Protein AF-A0A9X2ETK4-F1 (afdb_monomer_lite)

pLDDT: mean 80.78, std 17.64, range [27.36, 97.69]

Radius of gyration: 21.0 Å; chains: 1; bounding box: 61×30×55 Å

Sequence (150 aa):
MRKINLKEGSFLPGLGESPIEHTPNVSQENGNHCIPQHYLIYMHTRETVGQLVLEIDYSVNCLICVDQDAGGIFIQVGVVGPDNYRGDARDNKIVYGRNWQVESTLPASEIIQTGFLAIKKAREHEIRERFRLKSGAYIGTPFNNHHDLP

Foldseek 3Di:
DDDDDDDDDDPDDQQQKDFDPPFDWDQDPVRDIDTPPVRIWGADDLVSLVVLVVPDDDDPQKDWHWDADPQGIWIKIWGWAADPPDPPRPDTDTDIDDTQHDDRGDDSVVSVVSVVVNVVVVVVVVCLQVDWDDDPPDIDSVSNPPPDDD

Organism: NCBI:txid2926617

Structure (mmCIF, N/CA/C/O backbone):
data_AF-A0A9X2ETK4-F1
#
_entry.id   AF-A0A9X2ETK4-F1
#
loop_
_atom_site.group_PDB
_atom_site.id
_atom_site.type_symbol
_atom_site.label_atom_id
_atom_site.label_alt_id
_atom_site.label_comp_id
_atom_site.label_asym_id
_atom_site.label_entity_id
_atom_site.label_seq_id
_atom_site.pdbx_PDB_ins_code
_atom_site.Cartn_x
_atom_site.Cartn_y
_atom_site.Cartn_z
_atom_site.occupancy
_atom_site.B_iso_or_equiv
_atom_site.auth_seq_id
_atom_site.auth_comp_id
_atom_site.auth_asym_id
_atom_site.auth_atom_id
_atom_site.pdbx_PDB_model_num
ATOM 1 N N . MET A 1 1 ? -7.493 -18.022 -8.359 1.00 35.25 1 MET A N 1
ATOM 2 C CA . MET A 1 1 ? -8.796 -17.476 -7.922 1.00 35.25 1 MET A CA 1
ATOM 3 C C . MET A 1 1 ? -9.213 -18.185 -6.642 1.00 35.25 1 MET A C 1
ATOM 5 O O . MET A 1 1 ? -9.654 -19.326 -6.710 1.00 35.25 1 MET A O 1
ATOM 9 N N . ARG A 1 2 ? -9.012 -17.566 -5.473 1.00 28.08 2 ARG A N 1
ATOM 10 C CA . ARG A 1 2 ? -9.657 -18.020 -4.233 1.00 28.08 2 ARG A CA 1
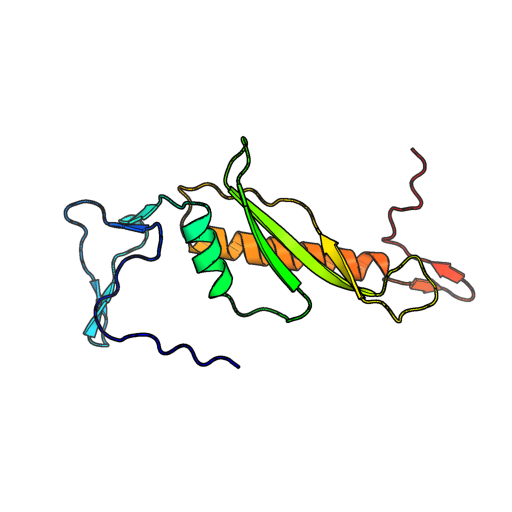ATOM 11 C C . ARG A 1 2 ? -10.999 -17.296 -4.155 1.00 28.08 2 ARG A C 1
ATOM 13 O O . ARG A 1 2 ? -11.023 -16.076 -4.127 1.00 28.08 2 ARG A O 1
ATOM 20 N N . LYS A 1 3 ? -12.106 -18.040 -4.203 1.00 27.36 3 LYS A N 1
ATOM 21 C CA . LYS A 1 3 ? -13.439 -17.484 -3.948 1.00 27.36 3 LYS A CA 1
ATOM 22 C C . LYS A 1 3 ? -13.562 -17.259 -2.444 1.00 27.36 3 LYS A C 1
ATOM 24 O O . LYS A 1 3 ? -13.522 -18.230 -1.691 1.00 27.36 3 LYS A O 1
ATOM 29 N N . ILE A 1 4 ? -13.683 -16.007 -2.023 1.00 36.88 4 ILE A N 1
ATOM 30 C CA . ILE A 1 4 ? -14.002 -15.654 -0.641 1.00 36.88 4 ILE A CA 1
ATOM 31 C C . ILE A 1 4 ? -15.528 -15.553 -0.564 1.00 36.88 4 ILE A C 1
ATOM 33 O O . ILE A 1 4 ? -16.139 -14.748 -1.263 1.00 36.88 4 ILE A O 1
ATOM 37 N N . ASN A 1 5 ? -16.150 -16.434 0.222 1.00 29.31 5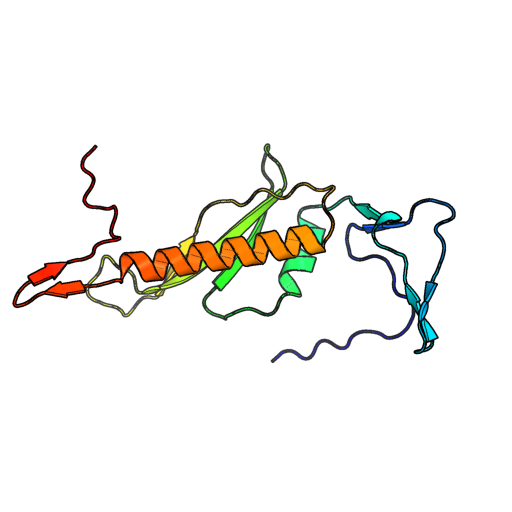 ASN A N 1
ATOM 38 C CA . ASN A 1 5 ? -17.564 -16.324 0.578 1.00 29.31 5 ASN A CA 1
ATOM 39 C C . ASN A 1 5 ? -17.703 -15.162 1.567 1.00 29.31 5 ASN A C 1
ATOM 41 O O . ASN A 1 5 ? -17.312 -15.301 2.726 1.00 29.31 5 ASN A O 1
ATOM 45 N N . LEU A 1 6 ? -18.245 -14.032 1.115 1.00 36.31 6 LEU A N 1
ATOM 46 C CA . LEU A 1 6 ? -18.706 -12.971 2.007 1.00 36.31 6 LEU A CA 1
ATOM 47 C C . LEU A 1 6 ? -19.892 -13.528 2.808 1.00 36.31 6 LEU A C 1
ATOM 49 O O . LEU A 1 6 ? -20.876 -13.980 2.226 1.00 36.31 6 LEU A O 1
ATOM 53 N N . LYS A 1 7 ? -19.775 -13.567 4.139 1.00 36.94 7 LYS A N 1
ATOM 54 C CA . LYS A 1 7 ? -20.894 -13.933 5.014 1.00 36.94 7 LYS A CA 1
ATOM 55 C C . LYS A 1 7 ? -21.950 -12.828 4.957 1.00 36.94 7 LYS A C 1
ATOM 57 O O . LYS A 1 7 ? -21.639 -11.671 5.221 1.00 36.94 7 LYS A O 1
ATOM 62 N N . GLU A 1 8 ? -23.183 -13.202 4.638 1.00 36.72 8 GLU A N 1
ATOM 63 C CA . GLU A 1 8 ? -24.361 -12.347 4.787 1.00 36.72 8 GLU A CA 1
ATOM 64 C C . GLU A 1 8 ? -24.702 -12.133 6.269 1.00 36.72 8 GLU A C 1
ATOM 66 O O . GLU A 1 8 ? -24.613 -13.060 7.078 1.00 36.72 8 GLU A O 1
ATOM 71 N N . GLY A 1 9 ? -25.166 -10.923 6.591 1.00 40.44 9 GLY A N 1
ATOM 72 C CA . GLY A 1 9 ? -25.824 -10.604 7.858 1.00 40.44 9 GLY A CA 1
ATOM 73 C C . GLY A 1 9 ? -24.947 -9.833 8.845 1.00 40.44 9 GLY A C 1
ATOM 74 O O . GLY A 1 9 ? -24.040 -10.389 9.454 1.00 40.44 9 GLY A O 1
ATOM 75 N N . SER A 1 10 ? -25.307 -8.563 9.057 1.00 35.59 10 SER A N 1
ATOM 76 C CA . SER A 1 10 ? -24.647 -7.531 9.878 1.00 35.59 10 SER A CA 1
ATOM 77 C C . SER A 1 10 ? -23.325 -7.000 9.306 1.00 35.59 10 SER A C 1
ATOM 79 O O . SER A 1 10 ? -22.300 -7.674 9.297 1.00 35.59 10 SER A O 1
ATOM 81 N N . PHE A 1 11 ? -23.355 -5.751 8.833 1.00 48.06 11 PHE A N 1
ATOM 82 C CA . PHE A 1 11 ? -22.157 -4.988 8.490 1.00 48.06 11 PHE A CA 1
ATOM 83 C C . PHE A 1 11 ? -21.494 -4.577 9.811 1.00 48.06 11 PHE A C 1
ATOM 85 O O . PHE A 1 11 ? -21.751 -3.506 10.359 1.00 48.06 11 PHE A O 1
ATOM 92 N N . LEU A 1 12 ? -20.738 -5.504 10.398 1.00 49.88 12 LEU A N 1
ATOM 93 C CA . LEU A 1 12 ? -19.815 -5.174 11.475 1.00 49.88 12 LEU A CA 1
ATOM 94 C C . LEU A 1 12 ? -18.750 -4.219 10.908 1.00 49.88 12 LEU A C 1
ATOM 96 O O . LEU A 1 12 ? -18.426 -4.325 9.721 1.00 49.88 12 LEU A O 1
ATOM 100 N N . PRO A 1 13 ? -18.226 -3.281 11.715 1.00 60.22 13 PRO A N 1
ATOM 101 C CA . PRO A 1 13 ? -17.103 -2.446 11.300 1.00 60.22 13 PRO A CA 1
ATOM 102 C C . PRO A 1 13 ? -15.959 -3.310 10.759 1.00 60.22 13 PRO A C 1
ATOM 104 O O . PRO A 1 13 ? -15.790 -4.456 11.194 1.00 60.22 13 PRO A O 1
ATOM 107 N N . GLY A 1 14 ? -15.166 -2.765 9.834 1.00 67.75 14 GLY A N 1
ATOM 108 C CA . GLY A 1 14 ? -13.951 -3.433 9.384 1.00 67.75 14 GLY A CA 1
ATOM 109 C C . GLY A 1 14 ? -13.000 -3.709 10.554 1.00 67.75 14 GLY A C 1
ATOM 110 O O . GLY A 1 14 ? -13.096 -3.117 11.629 1.00 67.75 14 GLY A O 1
ATOM 111 N N . LEU A 1 15 ? -12.057 -4.631 10.367 1.00 77.12 15 LEU A N 1
ATOM 112 C CA . LEU A 1 15 ? -11.030 -4.911 11.373 1.00 77.12 15 LEU A CA 1
ATOM 113 C C . LEU A 1 15 ? -10.249 -3.630 11.712 1.00 77.12 15 LEU A C 1
ATOM 115 O O . LEU A 1 15 ? -9.631 -3.034 10.835 1.00 77.12 15 LEU A O 1
ATOM 119 N N . GLY A 1 16 ? -10.254 -3.233 12.988 1.00 82.25 16 GLY A N 1
ATOM 120 C CA . GLY A 1 16 ? -9.645 -1.979 13.456 1.00 82.25 16 GLY A CA 1
ATOM 121 C C . GLY A 1 16 ? -10.582 -0.766 13.425 1.00 82.25 16 GLY A C 1
ATOM 122 O O . GLY A 1 16 ? -10.145 0.338 13.730 1.00 82.25 16 GLY A O 1
ATOM 123 N N . GLU A 1 17 ? -11.861 -0.958 13.109 1.00 90.12 17 GLU A N 1
ATOM 124 C CA . GLU A 1 17 ? -12.883 0.089 13.112 1.00 90.12 17 GLU A CA 1
ATOM 125 C C . GLU A 1 17 ? -13.907 -0.164 14.229 1.00 90.12 17 GLU A C 1
ATOM 127 O O . GLU A 1 17 ? -14.180 -1.302 14.618 1.00 90.12 17 GLU A O 1
ATOM 132 N N . SER A 1 18 ? -14.488 0.892 14.791 1.00 88.56 18 SER A N 1
ATOM 133 C CA . SER A 1 18 ? -15.540 0.782 15.808 1.00 88.56 18 SER A CA 1
ATOM 134 C C . SER A 1 18 ? -16.467 1.992 15.768 1.00 88.56 18 SER A C 1
ATOM 136 O O . SER A 1 18 ? -15.983 3.108 15.615 1.00 88.56 18 SER A O 1
ATOM 138 N N . PRO A 1 19 ? -17.791 1.824 15.904 1.00 88.62 19 PRO A N 1
ATOM 139 C CA . PRO A 1 19 ? -18.705 2.952 15.889 1.00 88.62 19 PRO A CA 1
ATOM 140 C C . PRO A 1 19 ? -18.615 3.747 17.189 1.00 88.62 19 PRO A C 1
ATOM 142 O O . PRO A 1 19 ? -18.365 3.185 18.257 1.00 88.62 19 PRO A O 1
ATOM 145 N N . ILE A 1 20 ? -18.880 5.049 17.110 1.00 87.56 20 ILE A N 1
ATOM 146 C CA . ILE A 1 20 ? -19.100 5.859 18.309 1.00 87.56 20 ILE A CA 1
ATOM 147 C C . ILE A 1 20 ? -20.413 5.465 18.997 1.00 87.56 20 ILE A C 1
ATOM 149 O O . ILE A 1 20 ? -21.323 4.893 18.381 1.00 87.56 20 ILE A O 1
ATOM 153 N N . GLU A 1 21 ? -20.539 5.791 20.282 1.00 85.81 21 GLU A N 1
ATOM 154 C CA . GLU A 1 21 ? -21.790 5.579 21.010 1.00 85.81 21 GLU A CA 1
ATOM 155 C C . GLU A 1 21 ? -22.963 6.288 20.314 1.00 85.81 21 GLU A C 1
ATOM 157 O O . GLU A 1 21 ? -22.837 7.410 19.824 1.00 85.81 21 GLU A O 1
ATOM 162 N N . HIS A 1 22 ? -24.114 5.610 20.264 1.00 82.88 22 HIS A N 1
ATOM 163 C CA . HIS A 1 22 ? -25.357 6.114 19.660 1.00 82.88 22 HIS A CA 1
ATOM 164 C C . HIS A 1 22 ? -25.274 6.465 18.163 1.00 82.88 22 HIS A C 1
ATOM 166 O O . HIS A 1 22 ? -26.046 7.286 17.666 1.00 82.88 22 HIS A O 1
ATOM 172 N N . THR A 1 23 ? -24.374 5.810 17.428 1.00 84.06 23 THR A N 1
ATOM 173 C CA . THR A 1 23 ? -24.245 5.976 15.976 1.00 84.06 23 THR A CA 1
ATOM 174 C C . THR A 1 23 ? -25.549 5.650 15.232 1.00 84.06 23 THR A C 1
ATOM 176 O O . THR A 1 23 ? -26.141 4.590 15.468 1.00 84.06 23 THR A O 1
ATOM 179 N N . PRO A 1 24 ? -26.002 6.514 14.301 1.00 80.75 24 PRO A N 1
ATOM 180 C CA . PRO A 1 24 ? -27.166 6.221 13.478 1.00 80.75 24 PRO A CA 1
ATOM 181 C C . PRO A 1 24 ? -26.883 5.071 12.507 1.00 80.75 24 PRO A C 1
ATOM 183 O O . PRO A 1 24 ? -25.810 4.972 11.913 1.00 80.75 24 PRO A O 1
ATOM 186 N N . ASN A 1 25 ? -27.889 4.224 12.313 1.00 79.12 25 ASN A N 1
ATOM 187 C CA . ASN A 1 25 ? -27.860 3.137 11.346 1.00 79.12 25 ASN A CA 1
ATOM 188 C C . ASN A 1 25 ? -28.665 3.541 10.104 1.00 79.12 25 ASN A C 1
ATOM 190 O O . ASN A 1 25 ? -29.821 3.953 10.219 1.00 79.12 25 ASN A O 1
ATOM 194 N N . VAL A 1 26 ? -28.055 3.428 8.925 1.00 81.44 26 VAL A N 1
ATOM 195 C CA . VAL A 1 26 ? -28.715 3.703 7.648 1.00 81.44 26 VAL A CA 1
ATOM 196 C C . VAL A 1 26 ? -29.143 2.382 7.019 1.00 81.44 26 VAL A C 1
ATOM 198 O O . VAL A 1 26 ? -28.313 1.510 6.763 1.00 81.44 26 VAL A O 1
ATOM 201 N N . SER A 1 27 ? -30.442 2.243 6.748 1.00 84.12 27 SER A N 1
ATOM 202 C CA . SER A 1 27 ? -30.977 1.101 5.999 1.00 84.12 27 SER A CA 1
ATOM 203 C C . SER A 1 27 ? -30.822 1.353 4.501 1.00 84.12 27 SER A C 1
ATOM 205 O O . SER A 1 27 ? -31.225 2.401 3.999 1.00 84.12 27 SER A O 1
ATOM 207 N N . GLN A 1 28 ? -30.240 0.398 3.793 1.00 79.06 28 GLN A N 1
ATOM 208 C CA . GLN A 1 28 ? -30.113 0.385 2.343 1.00 79.06 28 GLN A CA 1
ATOM 209 C C . GLN A 1 28 ? -31.327 -0.312 1.706 1.00 79.06 28 GLN A C 1
ATOM 211 O O . GLN A 1 28 ? -31.997 -1.128 2.338 1.00 79.06 28 GLN A O 1
ATOM 216 N N . GLU A 1 29 ? -31.598 -0.029 0.429 1.00 81.81 29 GLU A N 1
ATOM 217 C CA . GLU A 1 29 ? -32.742 -0.598 -0.312 1.00 81.81 29 GLU A CA 1
ATOM 218 C C . GLU A 1 29 ? -32.714 -2.135 -0.410 1.00 81.81 29 GLU A C 1
ATOM 220 O O . GLU A 1 29 ? -33.751 -2.774 -0.555 1.00 81.81 29 GLU A O 1
ATOM 225 N N . ASN A 1 30 ? -31.531 -2.740 -0.288 1.00 78.94 30 ASN A N 1
ATOM 226 C CA . ASN A 1 30 ? -31.318 -4.191 -0.268 1.00 78.94 30 ASN A CA 1
ATOM 227 C C . ASN A 1 30 ? -31.561 -4.831 1.116 1.00 78.94 30 ASN A C 1
ATOM 229 O O . ASN A 1 30 ? -31.285 -6.015 1.290 1.00 78.94 30 ASN A O 1
ATOM 233 N N . GLY A 1 31 ? -32.038 -4.064 2.103 1.00 78.69 31 GLY A N 1
ATOM 234 C CA . GLY A 1 31 ? -32.256 -4.527 3.476 1.00 78.69 31 GLY A CA 1
ATOM 235 C C . GLY A 1 31 ? -30.987 -4.590 4.330 1.00 78.69 31 GLY A C 1
ATOM 236 O O . GLY A 1 31 ? -31.063 -4.977 5.495 1.00 78.69 31 GLY A O 1
ATOM 237 N N . ASN A 1 32 ? -29.830 -4.199 3.787 1.00 78.94 32 ASN A N 1
ATOM 238 C CA . ASN A 1 32 ? -28.605 -4.095 4.568 1.00 78.94 32 ASN A CA 1
ATOM 239 C C . ASN A 1 32 ? -28.591 -2.823 5.408 1.00 78.94 32 ASN A C 1
ATOM 241 O O . ASN A 1 32 ? -29.237 -1.823 5.109 1.00 78.94 32 ASN A O 1
ATOM 245 N N . HIS A 1 33 ? -27.779 -2.865 6.451 1.00 78.00 33 HIS A N 1
ATOM 246 C CA . HIS A 1 33 ? -27.552 -1.758 7.359 1.00 78.00 33 HIS A CA 1
ATOM 247 C C . HIS A 1 33 ? -26.098 -1.320 7.250 1.00 78.00 33 HIS A C 1
ATOM 249 O O . HIS A 1 33 ? -25.215 -2.175 7.269 1.00 78.00 33 HIS A O 1
ATOM 255 N N . CYS A 1 34 ? -25.838 -0.017 7.154 1.00 80.38 34 CYS A N 1
ATOM 256 C CA . CYS A 1 34 ? -24.480 0.511 7.199 1.00 80.38 34 CYS A CA 1
ATOM 257 C C . CYS A 1 34 ? -24.344 1.653 8.206 1.00 80.38 34 CYS A C 1
ATOM 259 O O . CYS A 1 34 ? -25.291 2.385 8.510 1.00 80.38 34 CYS A O 1
ATOM 261 N N . ILE A 1 35 ? -23.126 1.786 8.721 1.00 84.12 35 ILE A N 1
ATOM 262 C CA . ILE A 1 35 ? -22.710 2.901 9.559 1.00 84.12 35 ILE A CA 1
ATOM 263 C C . ILE A 1 35 ? -21.906 3.858 8.676 1.00 84.12 35 ILE A C 1
ATOM 265 O O . ILE A 1 35 ? -20.914 3.430 8.082 1.00 84.12 35 ILE A O 1
ATOM 269 N N . PRO A 1 36 ? -22.307 5.137 8.556 1.00 83.56 36 PRO A N 1
ATOM 270 C CA . PRO A 1 36 ? -21.507 6.117 7.838 1.00 83.56 36 PRO A CA 1
ATOM 271 C C . PRO A 1 36 ? -20.102 6.248 8.434 1.00 83.56 36 PRO A C 1
ATOM 273 O O . PRO A 1 36 ? -19.928 6.303 9.650 1.00 83.56 36 PRO A O 1
ATOM 276 N N . GLN A 1 37 ? -19.108 6.352 7.556 1.00 82.00 37 GLN A N 1
ATOM 277 C CA . GLN A 1 37 ? -17.684 6.338 7.898 1.00 82.00 37 GLN A CA 1
ATOM 278 C C . GLN A 1 37 ? -17.277 7.432 8.906 1.00 82.00 37 GLN A C 1
ATOM 280 O O . GLN A 1 37 ? -16.380 7.228 9.720 1.00 82.00 37 GLN A O 1
ATOM 285 N N . HIS A 1 38 ? -17.953 8.586 8.906 1.00 85.50 38 HIS A N 1
ATOM 286 C CA . HIS A 1 38 ? -17.675 9.678 9.849 1.00 85.50 38 HIS A CA 1
ATOM 287 C C . HIS A 1 38 ? -18.142 9.405 11.288 1.00 85.50 38 HIS A C 1
ATOM 289 O O . HIS A 1 38 ? -17.848 10.204 12.173 1.00 85.50 38 HIS A O 1
ATOM 295 N N . TYR A 1 39 ? -18.856 8.301 11.529 1.00 88.38 39 TYR A N 1
ATOM 296 C CA . TYR A 1 39 ? -19.218 7.820 12.866 1.00 88.38 39 TYR A CA 1
ATOM 297 C C . TYR A 1 39 ? -18.329 6.669 13.356 1.00 88.38 39 TYR A C 1
ATOM 299 O O . TYR A 1 39 ? -18.604 6.087 14.406 1.00 88.38 39 TYR A O 1
ATOM 307 N N . LEU A 1 40 ? -17.280 6.318 12.611 1.00 88.62 40 LEU A N 1
ATOM 308 C CA . LEU A 1 40 ? -16.322 5.293 13.011 1.00 88.62 40 LEU A CA 1
ATOM 309 C C . LEU A 1 40 ? -15.078 5.930 13.642 1.00 88.62 40 LEU A C 1
ATOM 311 O O . LEU A 1 40 ? -14.569 6.950 13.179 1.00 88.62 40 LEU A O 1
ATOM 315 N N . ILE A 1 41 ? -14.590 5.291 14.698 1.00 89.81 41 ILE A N 1
ATOM 316 C CA . ILE A 1 41 ? -13.260 5.460 15.273 1.00 89.81 41 ILE A CA 1
ATOM 317 C C . ILE A 1 41 ? -12.368 4.361 14.697 1.00 89.81 41 ILE A C 1
ATOM 319 O O . ILE A 1 41 ? -12.788 3.208 14.579 1.00 89.81 41 ILE A O 1
ATOM 323 N N . TYR A 1 42 ? -11.126 4.723 14.391 1.00 92.06 42 TYR A N 1
ATOM 324 C CA . TYR A 1 42 ? -10.123 3.830 13.825 1.00 92.06 42 TYR A CA 1
ATOM 325 C C . TYR A 1 42 ? -9.002 3.599 14.831 1.00 92.06 42 TYR A C 1
ATOM 327 O O . TYR A 1 42 ? -8.479 4.543 15.430 1.00 92.06 42 TYR A O 1
ATOM 335 N N . MET A 1 43 ? -8.648 2.335 15.019 1.00 93.75 43 MET A N 1
ATOM 336 C CA . MET A 1 43 ? -7.516 1.907 15.825 1.00 93.75 43 MET A CA 1
ATOM 337 C C . MET A 1 43 ? -6.930 0.637 15.218 1.00 93.75 43 MET A C 1
ATOM 339 O O . MET A 1 43 ? -7.169 -0.484 15.673 1.00 93.75 43 MET A O 1
ATOM 343 N N . HIS A 1 44 ? -6.161 0.822 14.156 1.00 94.25 44 HIS A N 1
ATOM 344 C CA . HIS A 1 44 ? -5.495 -0.270 13.478 1.00 94.25 44 HIS A CA 1
ATOM 345 C C . HIS A 1 44 ? -4.223 -0.701 14.214 1.00 94.25 44 HIS A C 1
ATOM 347 O O . HIS A 1 44 ? -3.387 0.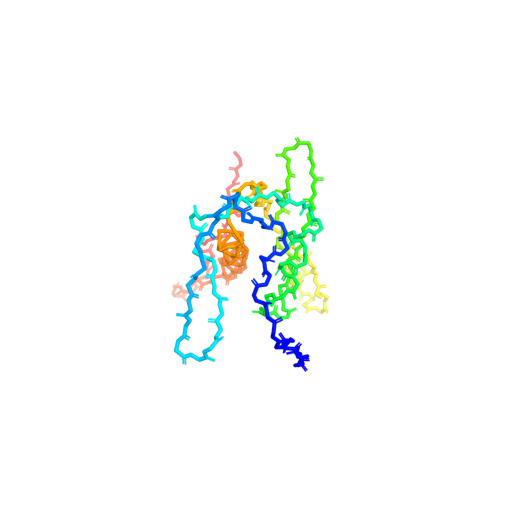113 14.605 1.00 94.25 44 HIS A O 1
ATOM 353 N N . THR A 1 45 ? -4.059 -2.012 14.355 1.00 95.75 45 THR A N 1
ATOM 354 C CA . THR A 1 45 ? -2.794 -2.666 14.706 1.00 95.75 45 THR A CA 1
ATOM 355 C C . THR A 1 45 ? -2.143 -3.257 13.457 1.00 95.75 45 THR A C 1
ATOM 357 O O . THR A 1 45 ? -2.808 -3.437 12.429 1.00 95.75 45 THR A O 1
ATOM 360 N N . ARG A 1 46 ? -0.863 -3.638 13.552 1.00 96.44 46 ARG A N 1
ATOM 361 C CA . ARG A 1 46 ? -0.143 -4.377 12.502 1.00 96.44 46 ARG A CA 1
ATOM 362 C C . ARG A 1 46 ? -0.953 -5.571 11.978 1.00 96.44 46 ARG A C 1
ATOM 364 O O . ARG A 1 46 ? -0.994 -5.815 10.776 1.00 96.44 46 ARG A O 1
ATOM 371 N N . GLU A 1 47 ? -1.628 -6.295 12.868 1.00 95.56 47 GLU A N 1
ATOM 372 C CA . GLU A 1 47 ? -2.481 -7.439 12.535 1.00 95.56 47 GLU A CA 1
ATOM 373 C C . GLU A 1 47 ? -3.683 -7.018 11.688 1.00 95.56 47 GLU A C 1
ATOM 375 O O . GLU A 1 47 ? -3.918 -7.617 10.641 1.00 95.56 47 GLU A O 1
ATOM 380 N N . THR A 1 48 ? -4.416 -5.980 12.106 1.00 94.81 48 THR A N 1
ATOM 381 C CA . THR A 1 48 ? -5.607 -5.515 11.374 1.00 94.81 48 THR A CA 1
ATOM 382 C C . THR A 1 48 ? -5.250 -4.962 9.993 1.00 94.81 48 THR A C 1
ATOM 384 O O . THR A 1 48 ? -5.931 -5.275 9.019 1.00 94.81 48 THR A O 1
ATOM 387 N N . VAL A 1 49 ? -4.135 -4.225 9.872 1.00 95.31 49 VAL A N 1
ATOM 388 C CA . VAL A 1 49 ? -3.623 -3.746 8.577 1.00 95.31 49 VAL A CA 1
ATOM 389 C C . VAL A 1 49 ? -3.183 -4.925 7.710 1.00 95.31 49 VAL A C 1
ATOM 391 O O . VAL A 1 49 ? -3.495 -4.969 6.523 1.00 95.31 49 VAL A O 1
ATOM 394 N N . GLY A 1 50 ? -2.508 -5.917 8.298 1.00 94.56 50 GLY A N 1
ATOM 395 C CA . GLY A 1 50 ? -2.124 -7.147 7.609 1.00 94.56 50 GLY A CA 1
ATOM 396 C C . GLY A 1 50 ? -3.326 -7.908 7.049 1.00 94.56 50 GLY A C 1
ATOM 397 O O . GLY A 1 50 ? -3.299 -8.331 5.897 1.00 94.56 50 GLY A O 1
ATOM 398 N N . GLN A 1 51 ? -4.397 -8.045 7.831 1.00 93.00 51 GLN A N 1
ATOM 399 C CA . GLN A 1 51 ? -5.637 -8.683 7.382 1.00 93.00 51 GLN A CA 1
ATOM 400 C C . GLN A 1 51 ? -6.301 -7.897 6.251 1.00 93.00 51 GLN A C 1
ATOM 402 O O . GLN A 1 51 ? -6.624 -8.490 5.226 1.00 93.00 51 GLN A O 1
ATOM 407 N N . LEU A 1 52 ? -6.412 -6.574 6.390 1.00 91.81 52 LEU A N 1
ATOM 408 C CA . LEU A 1 52 ? -6.962 -5.704 5.351 1.00 91.81 52 LEU A CA 1
ATOM 409 C C . LEU A 1 52 ? -6.204 -5.853 4.024 1.00 91.81 52 LEU A C 1
ATOM 411 O O . LEU A 1 52 ? -6.807 -6.010 2.968 1.00 91.81 52 LEU A O 1
ATOM 415 N N . VAL A 1 53 ? -4.871 -5.852 4.074 1.00 90.38 53 VAL A N 1
ATOM 416 C CA . VAL A 1 53 ? -4.013 -5.992 2.890 1.00 90.38 53 VAL A CA 1
ATOM 417 C C . VAL A 1 53 ? -4.141 -7.370 2.230 1.00 90.38 53 VAL A C 1
ATOM 419 O O . VAL A 1 53 ? -4.046 -7.465 1.005 1.00 90.38 53 VAL A O 1
ATOM 422 N N . LEU A 1 54 ? -4.364 -8.435 3.008 1.00 89.75 54 LEU A N 1
ATOM 423 C CA . LEU A 1 54 ? -4.569 -9.793 2.485 1.00 89.75 54 LEU A CA 1
ATOM 424 C C . LEU A 1 54 ? -5.881 -9.949 1.704 1.00 89.75 54 LEU A C 1
ATOM 426 O O . LEU A 1 54 ? -5.991 -10.875 0.900 1.00 89.75 54 LEU A O 1
ATOM 430 N N . GLU A 1 55 ? -6.857 -9.069 1.927 1.00 89.75 55 GLU A N 1
ATOM 431 C CA . GLU A 1 55 ? -8.125 -9.052 1.189 1.00 89.75 55 GLU A CA 1
ATOM 432 C C . GLU A 1 55 ? -8.027 -8.319 -0.158 1.00 89.75 55 GLU A C 1
ATOM 434 O O . GLU A 1 55 ? -8.933 -8.420 -0.986 1.00 89.75 55 GLU A O 1
ATOM 439 N N . ILE A 1 56 ? -6.929 -7.600 -0.412 1.00 88.62 56 ILE A N 1
ATOM 440 C CA . ILE A 1 56 ? -6.729 -6.866 -1.662 1.00 88.62 56 ILE A CA 1
ATOM 441 C C . ILE A 1 56 ? -6.200 -7.823 -2.734 1.00 88.62 56 ILE A C 1
ATOM 443 O O . ILE A 1 56 ? -5.101 -8.365 -2.620 1.00 88.62 56 ILE A O 1
ATOM 447 N N . ASP A 1 57 ? -6.935 -7.960 -3.837 1.00 90.31 57 ASP A N 1
ATOM 448 C CA . ASP A 1 57 ? -6.450 -8.658 -5.028 1.00 90.31 57 ASP A CA 1
ATOM 449 C C . ASP A 1 57 ? -5.530 -7.745 -5.863 1.00 90.31 57 ASP A C 1
ATOM 451 O O . ASP A 1 57 ? -5.935 -6.700 -6.378 1.00 90.31 57 ASP A O 1
ATOM 455 N N . TYR A 1 58 ? -4.276 -8.160 -6.048 1.00 87.44 58 TYR A N 1
ATOM 456 C CA . TYR A 1 58 ? -3.283 -7.487 -6.893 1.00 87.44 58 TYR A CA 1
ATOM 457 C C . TYR A 1 58 ? -2.417 -8.503 -7.657 1.00 87.44 58 TYR A C 1
ATOM 459 O O . TYR A 1 58 ? -2.601 -9.715 -7.565 1.00 87.44 58 TYR A O 1
ATOM 467 N N . SER A 1 59 ? -1.490 -8.021 -8.495 1.00 85.00 59 SER A N 1
ATOM 468 C CA . SER A 1 59 ? -0.648 -8.914 -9.310 1.00 85.00 59 SER A CA 1
ATOM 469 C C . SER A 1 59 ? 0.235 -9.816 -8.460 1.00 85.00 59 SER A C 1
ATOM 471 O O . SER A 1 59 ? 0.907 -9.342 -7.550 1.00 85.00 59 SER A O 1
ATOM 473 N N . VAL A 1 60 ? 0.348 -11.071 -8.891 1.00 82.88 60 VAL A N 1
ATOM 474 C CA . VAL A 1 60 ? 1.210 -12.116 -8.317 1.00 82.88 60 VAL A CA 1
ATOM 475 C C . VAL A 1 60 ? 2.703 -11.768 -8.274 1.00 82.88 60 VAL A C 1
ATOM 477 O O . VAL A 1 60 ? 3.448 -12.403 -7.538 1.00 82.88 60 VAL A O 1
ATOM 480 N N . ASN A 1 61 ? 3.149 -10.764 -9.036 1.00 87.56 61 ASN A N 1
ATOM 481 C CA . ASN A 1 61 ? 4.547 -10.311 -9.035 1.00 87.56 61 ASN A CA 1
ATOM 482 C C . ASN A 1 61 ? 4.820 -9.210 -7.999 1.00 87.56 61 ASN A C 1
ATOM 484 O O . ASN A 1 61 ? 5.928 -8.684 -7.938 1.00 87.56 61 ASN A O 1
ATOM 488 N N . CYS A 1 62 ? 3.813 -8.814 -7.225 1.00 88.94 62 CYS A N 1
ATOM 489 C CA . CYS A 1 62 ? 3.963 -7.902 -6.104 1.00 88.94 62 CYS A CA 1
ATOM 490 C C . CYS A 1 62 ? 3.626 -8.658 -4.819 1.00 88.94 62 CYS A C 1
ATOM 492 O O . CYS A 1 62 ? 2.750 -9.516 -4.813 1.00 88.94 62 CYS A O 1
ATOM 494 N N . LEU A 1 63 ? 4.304 -8.311 -3.735 1.00 91.12 63 LEU A N 1
ATOM 495 C CA . LEU A 1 63 ? 4.013 -8.765 -2.386 1.00 91.12 63 LEU A CA 1
ATOM 496 C C . LEU A 1 63 ? 3.844 -7.522 -1.522 1.00 91.12 63 LEU A C 1
ATOM 498 O O . LEU A 1 63 ? 4.751 -6.694 -1.477 1.00 91.12 63 LEU A O 1
ATOM 502 N N . ILE A 1 64 ? 2.702 -7.378 -0.857 1.00 93.75 64 ILE A N 1
ATOM 503 C CA . ILE A 1 64 ? 2.532 -6.341 0.158 1.00 93.75 64 ILE A CA 1
ATOM 504 C C . ILE A 1 64 ? 2.812 -6.971 1.524 1.00 93.75 64 ILE A C 1
ATOM 506 O O . ILE A 1 64 ? 2.140 -7.917 1.928 1.00 93.75 64 ILE A O 1
ATOM 510 N N . CYS A 1 65 ? 3.808 -6.438 2.222 1.00 93.88 65 CYS A N 1
ATOM 511 C CA . CYS A 1 65 ? 4.161 -6.795 3.588 1.00 93.88 65 CYS A CA 1
ATOM 512 C C . CYS A 1 65 ? 3.713 -5.683 4.539 1.00 93.88 65 CYS A C 1
ATOM 514 O O . CYS A 1 65 ? 3.761 -4.504 4.183 1.00 93.88 65 CYS A O 1
ATOM 516 N N . VAL A 1 66 ? 3.318 -6.064 5.751 1.00 96.62 66 VAL A N 1
ATOM 517 C CA . VAL A 1 66 ? 2.952 -5.142 6.830 1.00 96.62 66 VAL A CA 1
ATOM 518 C C . VAL A 1 66 ? 3.794 -5.477 8.043 1.00 96.62 66 VAL A C 1
ATOM 520 O O . VAL A 1 66 ? 3.822 -6.634 8.473 1.00 96.62 66 VAL A O 1
ATOM 523 N N . ASP A 1 67 ? 4.449 -4.471 8.597 1.00 96.50 67 ASP A N 1
ATOM 524 C CA . ASP A 1 67 ? 5.245 -4.615 9.807 1.00 96.50 67 ASP A CA 1
ATOM 525 C C . ASP A 1 67 ? 5.153 -3.343 10.661 1.00 96.50 67 ASP A C 1
ATOM 527 O O . ASP A 1 67 ? 4.434 -2.401 10.315 1.00 96.50 67 ASP A O 1
ATOM 531 N N . GLN A 1 68 ? 5.811 -3.341 11.814 1.00 96.88 68 GLN A N 1
ATOM 532 C CA . GLN A 1 68 ? 5.788 -2.235 12.758 1.00 96.88 68 GLN A CA 1
ATOM 533 C C . GLN A 1 68 ? 7.167 -2.020 13.381 1.00 96.88 68 GLN A C 1
ATOM 535 O O . GLN A 1 68 ? 7.827 -2.965 13.808 1.00 96.88 68 GLN A O 1
ATOM 540 N N . ASP A 1 69 ? 7.577 -0.758 13.482 1.00 94.44 69 ASP A N 1
ATOM 541 C CA . ASP A 1 69 ? 8.771 -0.344 14.214 1.00 94.44 69 ASP A CA 1
ATOM 542 C C . ASP A 1 69 ? 8.446 0.764 15.234 1.00 94.44 69 ASP A C 1
ATOM 544 O O . ASP A 1 69 ? 7.283 1.029 15.551 1.00 94.44 69 ASP A O 1
ATOM 548 N N . ALA A 1 70 ? 9.482 1.402 15.789 1.00 93.38 70 ALA A N 1
ATOM 549 C CA . ALA A 1 70 ? 9.323 2.497 16.746 1.00 93.38 70 ALA A CA 1
ATOM 550 C C . ALA A 1 70 ? 8.591 3.725 16.163 1.00 93.38 70 ALA A C 1
ATOM 552 O O . ALA A 1 70 ? 8.060 4.529 16.927 1.00 93.38 70 ALA A O 1
ATOM 553 N N . GLY A 1 71 ? 8.575 3.882 14.837 1.00 89.88 71 GLY A N 1
ATOM 554 C CA . GLY A 1 71 ? 7.875 4.942 14.117 1.00 89.88 71 GLY A CA 1
ATOM 555 C C . GLY A 1 71 ? 6.412 4.627 13.801 1.00 89.88 71 GLY A C 1
ATOM 556 O O . GLY A 1 71 ? 5.682 5.541 13.427 1.00 89.88 71 GLY A O 1
ATOM 557 N N . GLY A 1 72 ? 5.969 3.380 13.981 1.00 94.56 72 GLY A N 1
ATOM 558 C CA . GLY A 1 72 ? 4.588 2.966 13.750 1.00 94.56 72 GLY A CA 1
ATOM 559 C C . GLY A 1 72 ? 4.458 1.803 12.772 1.00 94.56 72 GLY A C 1
ATOM 560 O O . GLY A 1 72 ? 5.413 1.074 12.502 1.00 94.56 72 GLY A O 1
ATOM 561 N N . ILE A 1 73 ? 3.230 1.590 12.299 1.00 97.69 73 ILE A N 1
ATOM 562 C CA . ILE A 1 73 ? 2.901 0.542 11.328 1.00 97.69 73 ILE A CA 1
ATOM 563 C C . ILE A 1 73 ? 3.314 1.033 9.946 1.00 97.69 73 ILE A C 1
ATOM 565 O O . ILE A 1 73 ? 3.053 2.177 9.588 1.00 97.69 73 ILE A O 1
ATOM 569 N N . PHE A 1 74 ? 3.893 0.160 9.132 1.00 97.38 74 PHE A N 1
ATOM 570 C CA . PHE A 1 74 ? 4.212 0.489 7.755 1.00 97.38 74 PHE A CA 1
ATOM 571 C C . PHE A 1 74 ? 3.892 -0.652 6.798 1.00 97.38 74 PHE A C 1
ATOM 573 O O . PHE A 1 74 ? 3.884 -1.835 7.142 1.00 97.38 74 PHE A O 1
ATOM 580 N N . ILE A 1 75 ? 3.659 -0.261 5.551 1.00 96.69 75 ILE A N 1
ATOM 581 C CA . ILE A 1 75 ? 3.517 -1.143 4.405 1.00 96.69 75 ILE A CA 1
ATOM 582 C C . ILE A 1 75 ? 4.815 -1.108 3.601 1.00 96.69 75 ILE A C 1
ATOM 584 O O . ILE A 1 75 ? 5.341 -0.039 3.287 1.00 96.69 75 ILE A O 1
ATOM 588 N N . GLN A 1 76 ? 5.315 -2.272 3.203 1.00 95.62 76 GLN A N 1
ATOM 589 C CA . GLN A 1 76 ? 6.429 -2.390 2.268 1.00 95.62 76 GLN A CA 1
ATOM 590 C C . GLN A 1 76 ? 6.027 -3.282 1.098 1.00 95.62 76 GLN A C 1
ATOM 592 O O . GLN A 1 76 ? 5.458 -4.355 1.285 1.00 95.62 76 GLN A O 1
ATOM 597 N N . VAL A 1 77 ? 6.331 -2.845 -0.124 1.00 95.06 77 VAL A N 1
ATOM 598 C CA . VAL A 1 77 ? 6.048 -3.630 -1.330 1.00 95.06 77 VAL A CA 1
ATOM 599 C C . VAL A 1 77 ? 7.326 -4.286 -1.826 1.00 95.06 77 VAL A C 1
ATOM 601 O O . VAL A 1 77 ? 8.296 -3.598 -2.143 1.00 95.06 77 VAL A O 1
ATOM 604 N N . GLY A 1 78 ? 7.306 -5.612 -1.912 1.00 91.50 78 GLY A N 1
ATOM 605 C CA . GLY A 1 78 ? 8.279 -6.408 -2.646 1.00 91.50 78 GLY A CA 1
ATOM 606 C C . GLY A 1 78 ? 7.826 -6.620 -4.090 1.00 91.50 78 GLY A C 1
ATOM 607 O O . GLY A 1 78 ? 6.655 -6.908 -4.339 1.00 91.50 78 GLY A O 1
ATOM 608 N N . VAL A 1 79 ? 8.738 -6.500 -5.052 1.00 89.75 79 VAL A N 1
ATOM 609 C CA . VAL A 1 79 ? 8.491 -6.859 -6.454 1.00 89.75 79 VAL A CA 1
ATOM 610 C C . VAL A 1 79 ? 9.348 -8.060 -6.823 1.00 89.75 79 VAL A C 1
ATOM 612 O O . VAL A 1 79 ? 10.551 -8.075 -6.575 1.00 89.75 79 VAL A O 1
ATOM 615 N N . VAL A 1 80 ? 8.710 -9.074 -7.404 1.00 87.06 80 VAL A N 1
ATOM 616 C CA . VAL A 1 80 ? 9.364 -10.276 -7.920 1.00 87.06 80 VAL A CA 1
ATOM 617 C C . VAL A 1 80 ? 9.754 -10.017 -9.372 1.00 87.06 80 VAL A C 1
ATOM 619 O O . VAL A 1 80 ? 8.886 -9.796 -10.221 1.00 87.06 80 VAL A O 1
ATOM 622 N N . GLY A 1 81 ? 11.050 -10.062 -9.672 1.00 78.50 81 GLY A N 1
ATOM 623 C CA . GLY A 1 81 ? 11.547 -9.850 -11.028 1.00 78.50 81 GLY A CA 1
ATOM 624 C C . GLY A 1 81 ? 12.981 -10.339 -11.237 1.00 78.50 81 GLY A C 1
ATOM 625 O O . GLY A 1 81 ? 13.661 -10.694 -10.272 1.00 78.50 81 GLY A O 1
ATOM 626 N N . PRO A 1 82 ? 13.445 -10.382 -12.496 1.00 70.00 82 PRO A N 1
ATOM 627 C CA . PRO A 1 82 ? 14.797 -10.818 -12.821 1.00 70.00 82 PRO A CA 1
ATOM 628 C C . PRO A 1 82 ? 15.838 -9.857 -12.238 1.00 70.00 82 PRO A C 1
ATOM 630 O O . PRO A 1 82 ? 15.621 -8.644 -12.179 1.00 70.00 82 PRO A O 1
ATOM 633 N N . ASP A 1 83 ? 16.985 -10.397 -11.825 1.00 67.12 83 ASP A N 1
ATOM 634 C CA . ASP A 1 83 ? 18.102 -9.581 -11.359 1.00 67.12 83 ASP A CA 1
ATOM 635 C C . ASP A 1 83 ? 18.661 -8.700 -12.491 1.00 67.12 83 ASP A C 1
ATOM 637 O O . ASP A 1 83 ? 19.188 -9.197 -13.483 1.00 67.12 83 ASP A O 1
ATOM 641 N N . ASN A 1 84 ? 18.576 -7.377 -12.325 1.00 58.78 84 ASN A N 1
ATOM 642 C CA . ASN A 1 84 ? 19.051 -6.401 -13.306 1.00 58.78 84 ASN A CA 1
ATOM 643 C C . ASN A 1 84 ? 20.598 -6.350 -13.423 1.00 58.78 84 ASN A C 1
ATOM 645 O O . ASN A 1 84 ? 21.102 -5.723 -14.354 1.00 58.78 84 ASN A O 1
ATOM 649 N N . TYR A 1 85 ? 21.358 -6.998 -12.523 1.00 56.62 85 TYR A N 1
ATOM 650 C CA . TYR A 1 85 ? 22.832 -6.959 -12.514 1.00 56.62 85 TYR A CA 1
ATOM 651 C C . TYR A 1 85 ? 23.520 -8.180 -13.136 1.00 56.62 85 TYR A C 1
ATOM 653 O O . TYR A 1 85 ? 24.706 -8.109 -13.462 1.00 56.62 85 TYR A O 1
ATOM 661 N N . ARG A 1 86 ? 22.821 -9.308 -13.303 1.00 53.22 86 ARG A N 1
ATOM 662 C CA . ARG A 1 86 ? 23.401 -10.543 -13.852 1.00 53.22 86 ARG A CA 1
ATOM 663 C C . ARG A 1 86 ? 22.761 -10.852 -15.201 1.00 53.22 86 ARG A C 1
ATOM 665 O O . ARG A 1 86 ? 21.546 -10.904 -15.319 1.00 53.22 86 ARG A O 1
ATOM 672 N N . GLY A 1 87 ? 23.590 -11.062 -16.227 1.00 52.03 87 GLY A N 1
ATOM 673 C CA . GLY A 1 87 ? 23.134 -11.376 -17.590 1.00 52.03 87 GLY A CA 1
ATOM 674 C C . GLY A 1 87 ? 22.349 -12.690 -17.709 1.00 52.03 87 GLY A C 1
ATOM 675 O O . GLY A 1 87 ? 21.642 -12.890 -18.695 1.00 52.03 87 GLY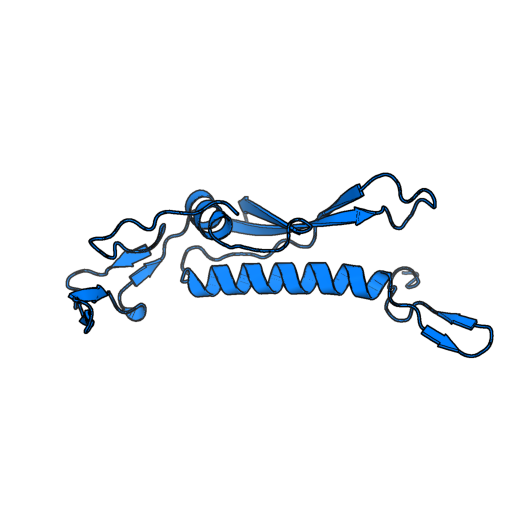 A O 1
ATOM 676 N N . ASP A 1 88 ? 22.417 -13.550 -16.691 1.00 55.97 88 ASP A N 1
ATOM 677 C CA . ASP A 1 88 ? 21.606 -14.758 -16.585 1.00 55.97 88 ASP A CA 1
ATOM 678 C C . ASP A 1 88 ? 20.277 -14.444 -15.886 1.00 55.97 88 ASP A C 1
ATOM 680 O O . ASP A 1 88 ? 20.140 -14.532 -14.669 1.00 55.97 88 ASP A O 1
ATOM 684 N N . ALA A 1 89 ? 19.271 -14.099 -16.690 1.00 55.69 89 ALA A N 1
ATOM 685 C CA . ALA A 1 89 ? 17.900 -13.765 -16.291 1.00 55.69 89 ALA A CA 1
ATOM 686 C C . ALA A 1 89 ? 17.086 -14.937 -15.684 1.00 55.69 89 ALA A C 1
ATOM 688 O O . ALA A 1 89 ? 15.866 -14.983 -15.836 1.00 55.69 89 ALA A O 1
ATOM 689 N N . ARG A 1 90 ? 17.741 -15.932 -15.072 1.00 56.41 90 ARG A N 1
ATOM 690 C CA . ARG A 1 90 ? 17.100 -17.186 -14.640 1.00 56.41 90 ARG A CA 1
ATOM 691 C C . ARG A 1 90 ? 16.620 -17.178 -13.191 1.00 56.41 90 ARG A C 1
ATOM 693 O O . ARG A 1 90 ? 15.685 -17.915 -12.894 1.00 56.41 90 ARG A O 1
ATOM 700 N N . ASP A 1 91 ? 17.166 -16.307 -12.345 1.00 68.88 91 ASP A N 1
ATOM 701 C CA . ASP A 1 91 ? 16.770 -16.227 -10.940 1.00 68.88 91 ASP A CA 1
ATOM 702 C C . ASP A 1 91 ? 15.953 -14.958 -10.681 1.00 68.88 91 ASP A C 1
ATOM 704 O O . ASP A 1 91 ? 16.452 -13.831 -10.750 1.00 68.88 91 ASP A O 1
ATOM 708 N N . ASN A 1 92 ? 14.665 -15.147 -10.386 1.00 73.25 92 ASN A N 1
ATOM 709 C CA . ASN A 1 92 ? 13.828 -14.074 -9.868 1.00 73.25 92 ASN A CA 1
ATOM 710 C C . ASN A 1 92 ? 14.271 -13.751 -8.441 1.00 73.25 92 ASN A C 1
ATOM 712 O O . ASN A 1 92 ? 14.343 -14.640 -7.591 1.00 73.25 92 ASN A O 1
ATOM 716 N N . LYS A 1 93 ? 14.499 -12.469 -8.161 1.00 82.06 93 LYS A N 1
ATOM 717 C CA . LYS A 1 93 ? 14.715 -11.961 -6.808 1.00 82.06 93 LYS A CA 1
ATOM 718 C C . LYS A 1 93 ? 13.533 -11.103 -6.377 1.00 82.06 93 LYS A C 1
ATOM 720 O O . LYS A 1 93 ? 12.834 -10.523 -7.208 1.00 82.06 93 LYS A O 1
ATOM 725 N N . ILE A 1 94 ? 13.322 -11.025 -5.068 1.00 84.19 94 ILE A N 1
ATOM 726 C CA . ILE A 1 94 ? 12.403 -10.051 -4.482 1.00 84.19 94 ILE A CA 1
ATOM 727 C C . ILE A 1 94 ? 13.212 -8.798 -4.178 1.00 84.19 94 ILE A C 1
ATOM 729 O O . ILE A 1 94 ? 14.191 -8.858 -3.434 1.00 84.19 94 ILE A O 1
ATOM 733 N N . VAL A 1 95 ? 12.806 -7.673 -4.756 1.00 84.94 95 VAL A N 1
ATOM 734 C CA . VAL A 1 95 ? 13.347 -6.354 -4.423 1.00 84.94 95 VAL A CA 1
ATOM 735 C C . VAL A 1 95 ? 12.307 -5.612 -3.608 1.00 84.94 95 VAL A C 1
ATOM 737 O O . VAL A 1 95 ? 11.170 -5.444 -4.046 1.00 84.94 95 VAL A O 1
ATOM 740 N N . TYR A 1 96 ? 12.694 -5.183 -2.412 1.00 84.00 96 TYR A N 1
ATOM 741 C CA . TYR A 1 96 ? 11.820 -4.419 -1.536 1.00 84.00 96 TYR A CA 1
ATOM 742 C C . TYR A 1 96 ? 11.952 -2.925 -1.808 1.00 84.00 96 TYR A C 1
ATOM 744 O O . TYR A 1 96 ? 13.052 -2.386 -1.927 1.00 84.00 96 TYR A O 1
ATOM 752 N N . GLY A 1 97 ? 10.803 -2.262 -1.908 1.00 83.69 97 GLY A N 1
ATOM 753 C CA . GLY A 1 97 ? 10.710 -0.816 -2.005 1.00 83.69 97 GLY A CA 1
ATOM 754 C C . GLY A 1 97 ? 10.843 -0.117 -0.650 1.00 83.69 97 GLY A C 1
ATOM 755 O O . GLY A 1 97 ? 11.248 -0.688 0.363 1.00 83.69 97 GLY A O 1
ATOM 756 N N . ARG A 1 98 ? 10.463 1.161 -0.641 1.00 89.38 98 ARG A N 1
ATOM 757 C CA . ARG A 1 98 ? 10.426 1.993 0.569 1.00 89.38 98 ARG A CA 1
ATOM 758 C C . ARG A 1 98 ? 9.305 1.561 1.515 1.00 89.38 98 ARG A C 1
ATOM 760 O O . ARG A 1 98 ? 8.299 1.013 1.064 1.00 89.38 98 ARG A O 1
ATOM 767 N N . ASN A 1 99 ? 9.472 1.895 2.792 1.00 95.00 99 ASN A N 1
ATOM 768 C CA . ASN A 1 99 ? 8.421 1.787 3.798 1.00 95.00 99 ASN A CA 1
ATOM 769 C C . ASN A 1 99 ? 7.421 2.937 3.626 1.00 95.00 99 ASN A C 1
ATOM 771 O O . ASN A 1 99 ? 7.814 4.095 3.464 1.00 95.00 99 ASN A O 1
ATOM 775 N N . TRP A 1 100 ? 6.138 2.603 3.668 1.00 96.44 100 TRP A N 1
ATOM 776 C CA . TRP A 1 100 ? 5.010 3.525 3.606 1.00 96.44 100 TRP A CA 1
ATOM 777 C C . TRP A 1 100 ? 4.326 3.521 4.962 1.00 96.44 100 TRP A C 1
ATOM 779 O O . TRP A 1 100 ? 3.679 2.538 5.312 1.00 96.44 100 TRP A O 1
ATOM 789 N N . GLN A 1 101 ? 4.519 4.587 5.735 1.00 96.44 101 GLN A N 1
ATOM 790 C CA . GLN A 1 101 ? 3.933 4.700 7.068 1.00 96.44 101 GLN A CA 1
ATOM 791 C C . GLN A 1 101 ? 2.404 4.702 6.992 1.00 96.44 101 GLN A C 1
ATOM 793 O O . GLN A 1 101 ? 1.817 5.284 6.078 1.00 96.44 101 GLN A O 1
ATOM 798 N N . VAL A 1 102 ? 1.784 4.039 7.961 1.00 95.81 102 VAL A N 1
ATOM 799 C CA . VAL A 1 102 ? 0.340 3.926 8.131 1.00 95.81 102 VAL A CA 1
ATOM 800 C C . VAL A 1 102 ? 0.001 4.370 9.545 1.00 95.81 102 VAL A C 1
ATOM 802 O O . VAL A 1 102 ? 0.404 3.747 10.527 1.00 95.81 102 VAL A O 1
ATOM 805 N N . GLU A 1 103 ? -0.765 5.447 9.652 1.00 94.62 103 GLU A N 1
ATOM 806 C CA . GLU A 1 103 ? -1.297 5.887 10.937 1.00 94.62 103 GLU A CA 1
ATOM 807 C C . GLU A 1 103 ? -2.455 4.977 11.366 1.00 94.62 103 GLU A C 1
ATOM 809 O O . GLU A 1 103 ? -3.352 4.671 10.579 1.00 94.62 103 GLU A O 1
ATOM 814 N N . SER A 1 104 ? -2.459 4.562 12.635 1.00 93.19 104 SER A N 1
ATOM 815 C CA . SER A 1 104 ? -3.468 3.642 13.178 1.00 93.19 104 SER A CA 1
ATOM 816 C C . SER A 1 104 ? -4.882 4.227 13.202 1.00 93.19 104 SER A C 1
ATOM 818 O O . SER A 1 104 ? -5.856 3.483 13.270 1.00 93.19 104 SER A O 1
ATOM 820 N N . THR A 1 105 ? -4.996 5.552 13.150 1.00 93.81 105 THR A N 1
ATOM 821 C CA . THR A 1 105 ? -6.257 6.297 13.220 1.00 93.81 105 THR A CA 1
ATOM 822 C C . THR A 1 105 ? -6.846 6.628 11.852 1.00 93.81 105 THR A C 1
ATOM 824 O O . THR A 1 105 ? -7.868 7.311 11.781 1.00 93.81 105 THR A O 1
ATOM 827 N N . LEU A 1 106 ? -6.205 6.197 10.762 1.00 91.50 106 LEU A N 1
ATOM 828 C CA . LEU A 1 106 ? -6.730 6.414 9.420 1.00 91.50 106 LEU A CA 1
ATOM 829 C C . LEU A 1 106 ? -7.803 5.383 9.072 1.00 91.50 106 LEU A C 1
ATOM 831 O O . LEU A 1 106 ? -7.687 4.228 9.476 1.00 91.50 106 LEU A O 1
ATOM 835 N N . PRO A 1 107 ? -8.806 5.762 8.265 1.00 92.06 107 PRO A N 1
ATOM 836 C CA . PRO A 1 107 ? -9.782 4.805 7.780 1.00 92.06 107 PRO A CA 1
ATOM 837 C C . PRO A 1 107 ? -9.175 3.726 6.888 1.00 92.06 107 PRO A C 1
ATOM 839 O O . PRO A 1 107 ? -8.221 3.989 6.148 1.00 92.06 107 PRO A O 1
ATOM 842 N N . ALA A 1 108 ? -9.807 2.549 6.833 1.00 91.00 108 ALA A N 1
ATOM 843 C CA . ALA A 1 108 ? -9.363 1.462 5.961 1.00 91.00 108 ALA A CA 1
ATOM 844 C C . ALA A 1 108 ? -9.220 1.897 4.487 1.00 91.00 108 ALA A C 1
ATOM 846 O O . ALA A 1 108 ? -8.298 1.460 3.799 1.00 91.00 108 ALA A O 1
ATOM 847 N N . SER A 1 109 ? -10.066 2.817 4.003 1.00 91.31 109 SER A N 1
ATOM 848 C CA . SER A 1 109 ? -9.965 3.378 2.647 1.00 91.31 109 SER A CA 1
ATOM 849 C C . SER A 1 109 ? -8.647 4.115 2.386 1.00 91.31 109 SER A C 1
ATOM 851 O O . SER A 1 109 ? -8.118 4.040 1.279 1.00 91.31 109 SER A O 1
ATOM 853 N N . GLU A 1 110 ? -8.100 4.818 3.375 1.00 93.62 110 GLU A N 1
ATOM 854 C CA . GLU A 1 110 ? -6.804 5.505 3.269 1.00 93.62 110 GLU A CA 1
ATOM 855 C C . GLU A 1 110 ? -5.640 4.508 3.322 1.00 93.62 110 GLU A C 1
ATOM 857 O O . GLU A 1 110 ? -4.663 4.631 2.578 1.00 93.62 110 GLU A O 1
ATOM 862 N N . ILE A 1 111 ? -5.767 3.447 4.122 1.00 93.94 111 ILE A N 1
ATOM 863 C CA . ILE A 1 111 ? -4.787 2.352 4.160 1.00 93.94 111 ILE A CA 1
ATOM 864 C C . ILE A 1 111 ? -4.735 1.624 2.808 1.00 93.94 111 ILE A C 1
ATOM 866 O O . ILE A 1 111 ? -3.652 1.385 2.268 1.00 93.94 111 ILE A O 1
ATOM 870 N N . ILE A 1 112 ? -5.895 1.338 2.205 1.00 93.75 112 ILE A N 1
ATOM 871 C CA . ILE A 1 112 ? -5.994 0.740 0.864 1.00 93.75 112 ILE A CA 1
ATOM 872 C C . ILE A 1 112 ? -5.353 1.656 -0.186 1.00 93.75 112 ILE A C 1
ATOM 874 O O . ILE A 1 112 ? -4.565 1.191 -1.015 1.00 93.75 112 ILE A O 1
ATOM 878 N N . GLN A 1 113 ? -5.646 2.960 -0.147 1.00 94.94 113 GLN A N 1
ATOM 879 C CA . GLN A 1 113 ? -5.025 3.943 -1.041 1.00 94.94 113 GLN A CA 1
ATOM 880 C C . GLN A 1 113 ? -3.500 3.983 -0.877 1.00 94.94 113 GLN A C 1
ATOM 882 O O . GLN A 1 113 ? -2.775 4.043 -1.875 1.00 94.94 113 GLN A O 1
ATOM 887 N N . THR A 1 114 ? -3.006 3.872 0.358 1.00 95.62 114 THR A N 1
ATOM 888 C CA . THR A 1 114 ? -1.571 3.795 0.665 1.00 95.62 114 THR A CA 1
ATOM 889 C C . THR A 1 114 ? -0.940 2.546 0.048 1.00 95.62 114 THR A C 1
ATOM 891 O O . THR A 1 114 ? 0.073 2.649 -0.647 1.00 95.62 114 THR A O 1
ATOM 894 N N . GLY A 1 115 ? -1.572 1.376 0.196 1.00 94.31 115 GLY A N 1
ATOM 895 C CA . GLY A 1 115 ? -1.140 0.138 -0.460 1.00 94.31 115 GLY A CA 1
ATOM 896 C C . GLY A 1 115 ? -1.119 0.249 -1.991 1.00 94.31 115 GLY A C 1
ATOM 897 O O . GLY A 1 115 ? -0.134 -0.125 -2.636 1.00 94.31 115 GLY A O 1
ATOM 898 N N . PHE A 1 116 ? -2.162 0.833 -2.589 1.00 94.75 116 PHE A N 1
ATOM 899 C CA . PHE A 1 116 ? -2.220 1.088 -4.031 1.00 94.75 116 PHE A CA 1
ATOM 900 C C . PHE A 1 116 ? -1.078 1.998 -4.502 1.00 94.75 116 PHE A C 1
ATOM 902 O O . PHE A 1 116 ? -0.406 1.699 -5.496 1.00 94.75 116 PHE A O 1
ATOM 909 N N . LEU A 1 117 ? -0.821 3.094 -3.785 1.00 95.50 117 LEU A N 1
ATOM 910 C CA . LEU A 1 117 ? 0.251 4.029 -4.109 1.00 95.50 117 LEU A CA 1
ATOM 911 C C . LEU A 1 117 ? 1.632 3.370 -3.983 1.00 95.50 117 LEU A C 1
ATOM 913 O O . LEU A 1 117 ? 2.476 3.558 -4.866 1.00 95.50 117 LEU A O 1
ATOM 917 N N . ALA A 1 118 ? 1.837 2.549 -2.952 1.00 94.56 118 ALA A N 1
ATOM 918 C CA . ALA A 1 118 ? 3.062 1.784 -2.759 1.00 94.56 118 ALA A CA 1
ATOM 919 C C . ALA A 1 118 ? 3.328 0.832 -3.936 1.00 94.56 118 ALA A C 1
ATOM 921 O O . ALA A 1 118 ? 4.423 0.846 -4.506 1.00 94.56 118 ALA A O 1
ATOM 922 N N . ILE A 1 119 ? 2.311 0.080 -4.381 1.00 93.19 119 ILE A N 1
ATOM 923 C CA . ILE A 1 119 ? 2.414 -0.794 -5.562 1.00 93.19 119 ILE A CA 1
ATOM 924 C C . ILE A 1 119 ? 2.720 0.022 -6.816 1.00 93.19 119 ILE A C 1
ATOM 926 O O . ILE A 1 119 ? 3.613 -0.333 -7.591 1.00 93.19 119 ILE A O 1
ATOM 930 N N . LYS A 1 120 ? 1.986 1.121 -7.033 1.00 93.69 120 LYS A N 1
ATOM 931 C CA . LYS A 1 120 ? 2.178 1.998 -8.192 1.00 93.69 120 LYS A CA 1
ATOM 932 C C . LYS A 1 120 ? 3.622 2.484 -8.265 1.00 93.69 120 LYS A C 1
ATOM 934 O O . LYS A 1 120 ? 4.225 2.421 -9.334 1.00 93.69 120 LYS A O 1
ATOM 939 N N . LYS A 1 121 ? 4.187 2.931 -7.142 1.00 93.06 121 LYS A N 1
ATOM 940 C CA . LYS A 1 121 ? 5.566 3.425 -7.073 1.00 93.06 121 LYS A CA 1
ATOM 941 C C . LYS A 1 121 ? 6.609 2.333 -7.253 1.00 93.06 121 LYS A C 1
ATOM 943 O O . LYS A 1 121 ? 7.574 2.557 -7.978 1.00 93.06 121 LYS A O 1
ATOM 948 N N . ALA A 1 122 ? 6.400 1.156 -6.674 1.00 89.88 122 ALA A N 1
ATOM 949 C CA . ALA A 1 122 ? 7.299 0.025 -6.878 1.00 89.88 122 ALA A CA 1
ATOM 950 C C . ALA A 1 122 ? 7.345 -0.401 -8.358 1.00 89.88 122 ALA A C 1
ATOM 952 O O . ALA A 1 122 ? 8.414 -0.591 -8.929 1.00 89.88 122 ALA A O 1
ATOM 953 N N . ARG A 1 123 ? 6.188 -0.459 -9.027 1.00 88.06 123 ARG A N 1
ATOM 954 C CA . ARG A 1 123 ? 6.121 -0.771 -10.463 1.00 88.06 123 ARG A CA 1
ATOM 955 C C . ARG A 1 123 ? 6.707 0.314 -11.350 1.00 88.06 123 ARG A C 1
ATOM 957 O O . ARG A 1 123 ? 7.374 0.004 -12.331 1.00 88.06 123 ARG A O 1
ATOM 964 N N . GLU A 1 124 ? 6.430 1.574 -11.032 1.00 90.38 124 GLU A N 1
ATOM 965 C CA . GLU A 1 124 ? 7.021 2.709 -11.739 1.00 90.38 124 GLU A CA 1
ATOM 966 C C . GLU A 1 124 ? 8.551 2.619 -11.695 1.00 90.38 124 GLU A C 1
ATOM 968 O O . GLU A 1 124 ? 9.197 2.776 -12.727 1.00 90.38 124 GLU A O 1
ATOM 973 N N . HIS A 1 125 ? 9.122 2.284 -10.535 1.00 86.12 125 HIS A N 1
ATOM 974 C CA . HIS A 1 125 ? 10.559 2.094 -10.372 1.00 86.12 125 HIS A CA 1
ATOM 975 C C . HIS A 1 125 ? 11.121 1.007 -11.306 1.00 86.12 125 HIS A C 1
ATOM 977 O O . HIS A 1 125 ? 12.018 1.311 -12.091 1.00 86.12 125 HIS A O 1
ATOM 983 N N . GLU A 1 126 ? 10.535 -0.196 -11.320 1.00 82.88 126 GLU A N 1
ATOM 984 C CA . GLU A 1 126 ? 10.953 -1.283 -12.227 1.00 82.88 126 GLU A CA 1
ATOM 985 C C . GLU A 1 126 ? 10.900 -0.884 -13.710 1.00 82.88 126 GLU A C 1
ATOM 987 O O . GLU A 1 126 ? 11.774 -1.245 -14.503 1.00 82.88 126 GLU A O 1
ATOM 992 N N . ILE A 1 127 ? 9.864 -0.136 -14.106 1.00 86.19 127 ILE A N 1
ATOM 993 C CA . ILE A 1 127 ? 9.714 0.341 -15.485 1.00 86.19 127 ILE A CA 1
ATOM 994 C C . ILE A 1 127 ? 10.804 1.360 -15.810 1.00 86.19 127 ILE A C 1
ATOM 996 O O . ILE A 1 127 ? 11.418 1.263 -16.872 1.00 86.19 127 ILE A O 1
ATOM 1000 N N . ARG A 1 128 ? 11.060 2.322 -14.914 1.00 85.94 128 ARG A N 1
ATOM 1001 C CA . ARG A 1 128 ? 12.069 3.368 -15.121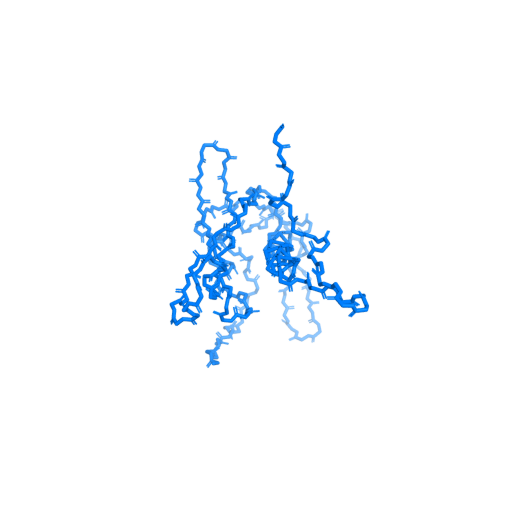 1.00 85.94 128 ARG A CA 1
ATOM 1002 C C . ARG A 1 128 ? 13.465 2.789 -15.317 1.00 85.94 128 ARG A C 1
ATOM 1004 O O . ARG A 1 128 ? 14.153 3.212 -16.241 1.00 85.94 128 ARG A O 1
ATOM 1011 N N . GLU A 1 129 ? 13.862 1.800 -14.519 1.00 79.56 129 GLU A N 1
ATOM 1012 C CA . GLU A 1 129 ? 15.185 1.170 -14.645 1.00 79.56 129 GLU A CA 1
ATOM 1013 C C . GLU A 1 129 ? 15.387 0.464 -15.992 1.00 79.56 129 GLU A C 1
ATOM 1015 O O . GLU A 1 129 ? 16.490 0.444 -16.541 1.00 79.56 129 GLU A O 1
ATOM 1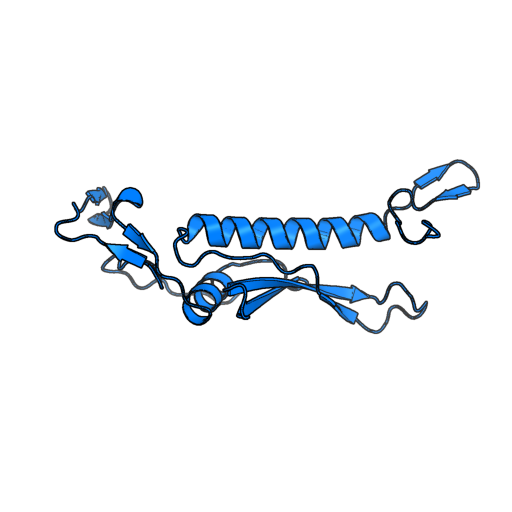020 N N . ARG A 1 130 ? 14.312 -0.094 -16.560 1.00 79.31 130 ARG A N 1
ATOM 1021 C CA . ARG A 1 130 ? 14.349 -0.818 -17.840 1.00 79.31 130 ARG A CA 1
ATOM 1022 C C . ARG A 1 130 ? 14.004 0.054 -19.042 1.00 79.31 130 ARG A C 1
ATOM 1024 O O . ARG A 1 130 ? 14.096 -0.417 -20.178 1.00 79.31 130 ARG A O 1
ATOM 1031 N N . PHE A 1 131 ? 13.618 1.306 -18.820 1.00 85.38 131 PHE A N 1
ATOM 1032 C CA . PHE A 1 131 ? 13.207 2.203 -19.885 1.00 85.38 131 PHE A CA 1
ATOM 1033 C C . PHE A 1 131 ? 14.415 2.584 -20.744 1.00 85.38 131 PHE A C 1
ATOM 1035 O O . PHE A 1 131 ? 15.359 3.221 -20.275 1.00 85.38 131 PHE A O 1
ATOM 1042 N N . ARG A 1 132 ? 14.388 2.184 -22.019 1.00 86.56 132 ARG A N 1
ATOM 1043 C CA . ARG A 1 132 ? 15.462 2.434 -22.987 1.00 86.56 132 ARG A CA 1
ATOM 1044 C C . ARG A 1 132 ? 14.951 3.308 -24.121 1.00 86.56 132 ARG A C 1
ATOM 1046 O O . ARG A 1 132 ? 13.931 2.999 -24.729 1.00 86.56 132 ARG A O 1
ATOM 1053 N N . LEU A 1 133 ? 15.696 4.362 -24.436 1.00 88.56 133 LEU A N 1
ATOM 1054 C CA . LEU A 1 133 ? 15.448 5.231 -25.582 1.00 88.56 133 LEU A CA 1
ATOM 1055 C C . LEU A 1 133 ? 16.542 5.008 -26.628 1.00 88.56 133 LEU A C 1
ATOM 1057 O O . LEU A 1 133 ? 17.725 5.167 -26.331 1.00 88.56 133 LEU A O 1
ATOM 1061 N N . LYS A 1 134 ? 16.151 4.652 -27.855 1.00 91.25 134 LYS A N 1
ATOM 1062 C CA . LYS A 1 134 ? 17.071 4.525 -28.990 1.00 91.25 134 LYS A CA 1
ATOM 1063 C C . LYS A 1 134 ? 17.006 5.784 -29.852 1.00 91.25 134 LYS A C 1
ATOM 1065 O O . LYS A 1 134 ? 15.926 6.158 -30.296 1.00 91.25 134 LYS A O 1
ATOM 1070 N N . SER A 1 135 ? 18.156 6.396 -30.118 1.00 89.56 135 SER A N 1
ATOM 1071 C CA . SER A 1 135 ? 18.297 7.532 -31.034 1.00 89.56 135 SER A CA 1
ATOM 1072 C C . SER A 1 135 ? 19.459 7.268 -31.990 1.00 89.56 135 SER A C 1
ATOM 1074 O O . SER A 1 135 ? 20.627 7.266 -31.595 1.00 89.56 135 SER A O 1
ATOM 1076 N N . GLY A 1 136 ? 19.139 6.956 -33.249 1.00 90.75 136 GLY A N 1
ATOM 1077 C CA . GLY A 1 136 ? 20.121 6.501 -34.236 1.00 90.75 136 GLY A CA 1
ATOM 1078 C C . GLY A 1 136 ? 20.835 5.217 -33.791 1.00 90.75 136 GLY A C 1
ATOM 1079 O O . GLY A 1 136 ? 20.196 4.183 -33.572 1.00 90.75 136 GLY A O 1
ATOM 1080 N N . ALA A 1 137 ? 22.162 5.294 -33.659 1.00 90.56 137 ALA A N 1
ATOM 1081 C CA . ALA A 1 137 ? 23.012 4.204 -33.176 1.00 90.56 137 ALA A CA 1
ATOM 1082 C C . ALA A 1 137 ? 23.118 4.131 -31.638 1.00 90.56 137 ALA A C 1
ATOM 1084 O O . ALA A 1 137 ? 23.646 3.154 -31.111 1.00 90.56 137 ALA A O 1
ATOM 1085 N N . TYR A 1 138 ? 22.616 5.134 -30.915 1.00 82.94 138 TYR A N 1
ATOM 1086 C CA . TYR A 1 138 ? 22.755 5.230 -29.464 1.00 82.94 138 TYR A CA 1
ATOM 1087 C C . TYR A 1 138 ? 21.540 4.646 -28.741 1.00 82.94 138 TYR A C 1
ATOM 1089 O O . TYR A 1 138 ? 20.398 4.819 -29.175 1.00 82.94 138 TYR A O 1
ATOM 1097 N N . ILE A 1 139 ? 21.785 3.979 -27.611 1.00 85.81 139 ILE A N 1
ATOM 1098 C CA . ILE A 1 139 ? 20.759 3.501 -26.678 1.00 85.81 139 ILE A CA 1
ATOM 1099 C C . ILE A 1 139 ? 21.062 4.122 -25.315 1.00 85.81 139 ILE A C 1
ATOM 1101 O O . ILE A 1 139 ? 22.139 3.901 -24.770 1.00 85.81 139 ILE A O 1
ATOM 1105 N N . GLY A 1 140 ? 20.118 4.889 -24.775 1.00 82.56 140 GLY A N 1
ATOM 1106 C CA . GLY A 1 140 ? 20.205 5.490 -23.444 1.00 82.56 140 GLY A CA 1
ATOM 1107 C C . GLY A 1 140 ? 19.157 4.930 -22.485 1.00 82.56 140 GLY A C 1
ATOM 1108 O O . GLY A 1 140 ? 18.123 4.415 -22.911 1.00 82.56 140 GLY A O 1
ATOM 1109 N N . THR A 1 141 ? 19.409 5.068 -21.186 1.00 84.19 141 THR A N 1
ATOM 1110 C CA . THR A 1 141 ? 18.478 4.724 -20.098 1.00 84.19 141 THR A CA 1
ATOM 1111 C C . THR A 1 141 ? 18.136 5.993 -19.310 1.00 84.19 141 THR A C 1
ATOM 1113 O O . THR A 1 141 ? 18.754 6.250 -18.277 1.00 84.19 141 THR A O 1
ATOM 1116 N N . PRO A 1 142 ? 17.209 6.835 -19.803 1.00 83.06 142 PRO A N 1
ATOM 1117 C CA . PRO A 1 142 ? 17.035 8.210 -19.321 1.00 83.06 142 PRO A CA 1
ATOM 1118 C C . PRO A 1 142 ? 16.548 8.326 -17.871 1.00 83.06 142 PRO A C 1
ATOM 1120 O O . PRO A 1 142 ? 16.651 9.396 -17.287 1.00 83.06 142 PRO A O 1
ATOM 1123 N N . PHE A 1 143 ? 16.013 7.249 -17.291 1.00 81.25 143 PHE A N 1
ATOM 1124 C CA . PHE A 1 143 ? 15.532 7.222 -15.906 1.00 81.25 143 PHE A CA 1
ATOM 1125 C C . PHE A 1 143 ? 16.380 6.343 -14.983 1.00 81.25 143 PHE A C 1
ATOM 1127 O O . PHE A 1 143 ? 15.967 6.054 -13.858 1.00 81.25 143 PHE A O 1
ATOM 1134 N N . ASN A 1 144 ? 17.542 5.892 -15.461 1.00 73.25 144 ASN A N 1
ATOM 1135 C CA . ASN A 1 144 ? 18.484 5.162 -14.636 1.00 73.25 144 ASN A CA 1
ATOM 1136 C C . ASN A 1 144 ? 19.309 6.162 -13.816 1.00 73.25 144 ASN A C 1
ATOM 1138 O O . ASN A 1 144 ? 20.165 6.858 -14.356 1.00 73.25 144 ASN A O 1
ATOM 1142 N N . ASN A 1 145 ? 19.044 6.211 -12.512 1.00 62.62 145 ASN A N 1
ATOM 1143 C CA . ASN A 1 145 ? 19.722 7.115 -11.584 1.00 62.62 145 ASN A CA 1
ATOM 1144 C C . ASN A 1 145 ? 21.079 6.562 -11.091 1.00 62.62 145 ASN A C 1
ATOM 1146 O O . ASN A 1 145 ? 21.709 7.170 -10.236 1.00 62.62 145 ASN A O 1
ATOM 1150 N N . HIS A 1 146 ? 21.560 5.421 -11.603 1.00 60.19 146 HIS A N 1
ATOM 1151 C CA . HIS A 1 146 ? 22.872 4.865 -11.232 1.00 60.19 146 HIS A CA 1
ATOM 1152 C C . HIS A 1 146 ? 24.069 5.566 -11.901 1.00 60.19 146 HIS A C 1
ATOM 1154 O O . HIS A 1 146 ? 25.204 5.141 -11.699 1.00 60.19 146 HIS A O 1
ATOM 1160 N N . HIS A 1 147 ? 23.842 6.614 -12.699 1.00 51.56 147 HIS A N 1
ATOM 1161 C CA . HIS A 1 147 ? 24.911 7.436 -13.279 1.00 51.56 147 HIS A CA 1
ATOM 1162 C C . HIS A 1 147 ? 25.205 8.720 -12.494 1.00 51.56 147 HIS A C 1
ATOM 1164 O O . HIS A 1 147 ? 26.122 9.449 -12.872 1.00 51.56 147 HIS A O 1
ATOM 1170 N N . ASP A 1 148 ? 24.488 8.977 -11.400 1.00 43.06 148 ASP A N 1
ATOM 1171 C CA . ASP A 1 148 ? 24.817 10.082 -10.507 1.00 43.06 148 ASP A CA 1
ATOM 1172 C C . ASP A 1 148 ? 25.997 9.651 -9.626 1.00 43.06 148 ASP A C 1
ATOM 1174 O O . ASP A 1 148 ? 25.845 8.943 -8.628 1.00 43.06 148 ASP A O 1
ATOM 1178 N N . LEU A 1 149 ? 27.206 10.024 -10.054 1.00 37.41 149 LEU A N 1
ATOM 1179 C CA . LEU A 1 149 ? 28.360 10.062 -9.159 1.00 37.41 149 LEU A CA 1
ATOM 1180 C C . LEU A 1 149 ? 28.055 11.077 -8.036 1.00 37.41 149 LEU A C 1
ATOM 1182 O O . LEU A 1 149 ? 27.495 12.131 -8.347 1.00 37.41 149 LEU A O 1
ATOM 1186 N N . PRO A 1 150 ? 28.373 10.757 -6.767 1.00 53.34 150 PRO A N 1
ATOM 1187 C CA . PRO A 1 150 ? 28.138 11.653 -5.634 1.00 53.34 150 PRO A CA 1
ATOM 1188 C C . PRO A 1 150 ? 28.879 12.988 -5.760 1.00 53.34 150 PRO A C 1
ATOM 1190 O O . PRO A 1 150 ? 29.972 13.011 -6.376 1.00 53.34 150 PRO A O 1
#

Secondary structure (DSSP, 8-state):
-----PPPS--PPPTTEEEPTTPPPEEPTTS-EE--GGGEEE---HHHHHHHHHT----TTEEEEEEEETTEEEEEEEEEEE-TT-S-TT-EEEEEEEEEEE-TTS-HHHHHHHHHHHHHHHHHHHHHHH--EEETTEEE-TT-GGG---